Protein AF-A0A6G3SVV5-F1 (afdb_monomer_lite)

Foldseek 3Di:
DFEALALVRLVVQLVCVVVVAADDYHYPDPDRHVQQDDDDPPVCNVPDPCPVSRPCPVVVVVSVVSVVVVVVVVRD

InterPro domains:
  IPR036188 FAD/NAD(P)-binding domain superfamily [G3DSA:3.50.50.60] (1-73)
  IPR036188 FAD/NAD(P)-binding domain superfamily [SSF51905] (2-61)
  IPR051691 Metabolic Enzymes: Cyanogenesis, Opine Oxidation, G-3-P Dehydrogenation [PTHR42949] (1-61)

Sequence (76 aa):
MVVGAGPAGMAAAATALDGGLRVVLVDSGAAPGGQFWRHPPLPAREALPTADLHHGLNTYRALCATLSAHERTGRL

Structure (mmCIF, N/CA/C/O backbone):
data_AF-A0A6G3SVV5-F1
#
_entry.id   AF-A0A6G3SVV5-F1
#
loop_
_atom_site.group_PDB
_atom_site.id
_atom_site.type_symbol
_atom_site.label_atom_id
_atom_site.label_alt_id
_atom_site.label_comp_id
_atom_site.label_asym_id
_atom_site.label_entity_id
_atom_site.label_seq_id
_atom_site.pdbx_PDB_ins_code
_atom_site.Cartn_x
_atom_site.Cartn_y
_atom_site.Cartn_z
_atom_site.occupancy
_atom_site.B_iso_or_equiv
_atom_site.auth_seq_id
_atom_site.auth_comp_id
_atom_site.auth_asym_id
_atom_site.auth_atom_id
_atom_site.pdbx_PDB_model_num
ATOM 1 N N . MET A 1 1 ? -10.793 -2.027 1.981 1.00 83.00 1 MET A N 1
ATOM 2 C CA . MET A 1 1 ? -10.032 -2.980 1.149 1.00 83.00 1 MET A CA 1
ATOM 3 C C . MET A 1 1 ? -9.491 -2.227 -0.050 1.00 83.00 1 MET A C 1
ATOM 5 O O . MET A 1 1 ? -10.222 -1.413 -0.601 1.00 83.00 1 MET A O 1
ATOM 9 N N . VAL A 1 2 ? -8.235 -2.465 -0.409 1.00 89.50 2 VAL A N 1
ATOM 10 C CA . VAL A 1 2 ? -7.554 -1.873 -1.564 1.00 89.50 2 VAL A CA 1
ATOM 11 C C . VAL A 1 2 ? -7.067 -3.012 -2.455 1.00 89.50 2 VAL A C 1
ATOM 13 O O . VAL A 1 2 ? -6.499 -3.980 -1.954 1.00 89.50 2 VAL A O 1
ATOM 16 N N . VAL A 1 3 ? -7.312 -2.906 -3.760 1.00 88.75 3 VAL A N 1
ATOM 17 C CA . VAL A 1 3 ? -6.855 -3.881 -4.758 1.00 88.75 3 VAL A CA 1
ATOM 18 C C . VAL A 1 3 ? -5.783 -3.225 -5.622 1.00 88.75 3 VAL A C 1
ATOM 20 O O . VAL A 1 3 ? -6.006 -2.154 -6.183 1.00 88.75 3 VAL A O 1
ATOM 23 N N . GLY A 1 4 ? -4.628 -3.875 -5.713 1.00 85.31 4 GLY A N 1
ATOM 24 C CA . GLY A 1 4 ? -3.411 -3.380 -6.340 1.00 85.31 4 GLY A CA 1
ATOM 25 C C . GLY A 1 4 ? -2.458 -2.740 -5.327 1.00 85.31 4 GLY A C 1
ATOM 26 O O . GLY A 1 4 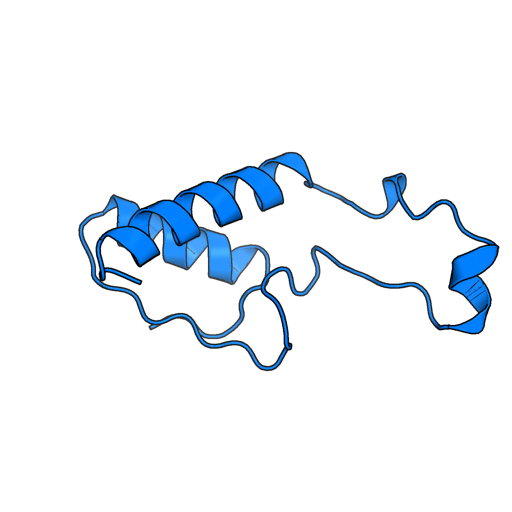? -2.795 -1.745 -4.697 1.00 85.31 4 GLY A O 1
ATOM 27 N N . ALA A 1 5 ? -1.234 -3.247 -5.223 1.00 86.31 5 ALA A N 1
ATOM 28 C CA . ALA A 1 5 ? -0.134 -2.709 -4.423 1.00 86.31 5 ALA A CA 1
ATOM 29 C C . ALA A 1 5 ? 0.856 -1.888 -5.274 1.00 86.31 5 ALA A C 1
ATOM 31 O O . ALA A 1 5 ? 2.052 -1.833 -4.997 1.00 86.31 5 ALA A O 1
ATOM 32 N N . GLY A 1 6 ? 0.363 -1.230 -6.328 1.00 86.00 6 GLY A N 1
ATOM 33 C CA . GLY A 1 6 ? 1.103 -0.194 -7.054 1.00 86.00 6 GLY A CA 1
ATOM 34 C C . GLY A 1 6 ? 1.113 1.160 -6.320 1.00 86.00 6 GLY A C 1
ATOM 35 O O . GLY A 1 6 ? 0.575 1.268 -5.217 1.00 86.00 6 GLY A O 1
ATOM 36 N N . PRO A 1 7 ? 1.650 2.229 -6.943 1.00 84.38 7 PRO A N 1
ATOM 37 C CA . PRO A 1 7 ? 1.733 3.564 -6.339 1.00 84.38 7 PRO A CA 1
ATOM 38 C C . PRO A 1 7 ? 0.430 4.098 -5.750 1.00 84.38 7 PRO A C 1
ATOM 40 O O . PRO A 1 7 ? 0.390 4.472 -4.580 1.00 84.38 7 PRO A O 1
ATOM 43 N N . ALA A 1 8 ? -0.646 4.084 -6.537 1.00 84.88 8 ALA A N 1
ATOM 44 C CA . ALA A 1 8 ? -1.938 4.595 -6.093 1.00 84.88 8 ALA A CA 1
ATOM 45 C C . ALA A 1 8 ? -2.544 3.747 -4.964 1.00 84.88 8 ALA A C 1
ATOM 47 O O . ALA A 1 8 ? -3.089 4.291 -4.009 1.00 84.88 8 ALA A O 1
ATOM 48 N N . GLY A 1 9 ? -2.415 2.421 -5.047 1.00 88.88 9 GLY A N 1
ATOM 49 C CA . GLY A 1 9 ? -2.973 1.519 -4.044 1.00 88.88 9 GLY A CA 1
ATOM 50 C C . GLY A 1 9 ? -2.241 1.589 -2.708 1.00 88.88 9 GLY A C 1
ATOM 51 O O . GLY A 1 9 ? -2.879 1.691 -1.664 1.00 88.88 9 GLY A O 1
ATOM 52 N N . MET A 1 10 ? -0.907 1.644 -2.725 1.00 89.38 10 MET A N 1
ATOM 53 C CA . MET A 1 10 ? -0.132 1.830 -1.496 1.00 89.38 10 MET A CA 1
ATOM 54 C C . MET A 1 10 ? -0.382 3.198 -0.858 1.00 89.38 10 MET A C 1
ATOM 56 O O . MET A 1 10 ? -0.512 3.271 0.361 1.00 89.38 10 MET A O 1
ATOM 60 N N . ALA A 1 11 ? -0.521 4.264 -1.654 1.00 89.94 11 ALA A N 1
ATOM 61 C CA . ALA A 1 11 ? -0.890 5.582 -1.137 1.00 89.94 11 ALA A CA 1
ATOM 62 C C . ALA A 1 11 ? -2.287 5.574 -0.495 1.00 89.94 11 ALA A C 1
ATOM 64 O O . ALA A 1 11 ? -2.444 6.040 0.630 1.00 89.94 11 ALA A O 1
ATOM 65 N N . ALA A 1 12 ? -3.284 4.980 -1.160 1.00 90.25 12 ALA A N 1
ATOM 66 C CA . ALA A 1 12 ? -4.637 4.861 -0.618 1.00 90.25 12 ALA A CA 1
ATOM 67 C C . ALA A 1 12 ? -4.673 4.042 0.684 1.00 90.25 12 ALA A C 1
ATOM 69 O O . ALA A 1 12 ? -5.344 4.431 1.642 1.00 90.25 12 ALA A O 1
ATOM 70 N N . ALA A 1 13 ? -3.930 2.932 0.737 1.00 92.44 13 ALA A N 1
ATOM 71 C CA . ALA A 1 13 ? -3.805 2.112 1.936 1.00 92.44 13 ALA A CA 1
ATOM 72 C C . ALA A 1 13 ? -3.149 2.894 3.084 1.00 92.44 13 ALA A C 1
ATOM 74 O O . ALA A 1 13 ? -3.703 2.921 4.180 1.00 92.44 13 ALA A O 1
ATOM 75 N N . ALA A 1 14 ? -2.033 3.583 2.824 1.00 92.69 14 ALA A N 1
ATOM 76 C CA . ALA A 1 14 ? -1.349 4.411 3.814 1.00 92.69 14 ALA A CA 1
ATOM 77 C C . ALA A 1 14 ? -2.265 5.514 4.369 1.00 92.69 14 ALA A C 1
ATOM 79 O O . ALA A 1 14 ? -2.427 5.615 5.580 1.00 92.69 14 ALA A O 1
ATOM 80 N N . THR A 1 15 ? -2.953 6.270 3.506 1.00 94.50 15 THR A N 1
ATOM 81 C CA . THR A 1 15 ? -3.885 7.325 3.943 1.00 94.50 15 THR A CA 1
ATOM 82 C C . THR A 1 15 ? -5.023 6.777 4.807 1.00 94.50 15 THR A C 1
ATOM 84 O O . THR A 1 15 ? -5.370 7.376 5.824 1.00 94.50 15 THR A O 1
ATOM 87 N N . ALA A 1 16 ? -5.601 5.630 4.443 1.00 91.69 16 ALA A N 1
ATOM 88 C CA . ALA A 1 16 ? -6.660 5.009 5.235 1.00 91.69 16 ALA A CA 1
ATOM 89 C C . ALA A 1 16 ? -6.153 4.513 6.604 1.00 91.69 16 ALA A C 1
ATOM 91 O O . ALA A 1 16 ? -6.833 4.689 7.618 1.00 91.69 16 ALA A O 1
ATOM 92 N N . LEU A 1 17 ? -4.956 3.925 6.648 1.00 92.44 17 LEU A N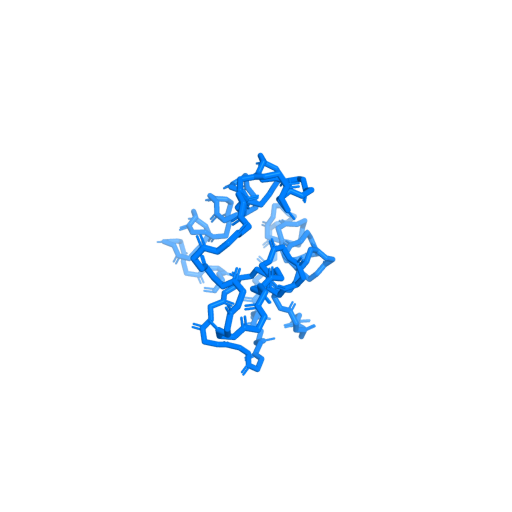 1
ATOM 93 C CA . LEU A 1 17 ? -4.324 3.469 7.886 1.00 92.44 17 LEU A CA 1
ATOM 94 C C . LEU A 1 17 ? -3.959 4.637 8.813 1.00 92.44 17 LEU A C 1
ATOM 96 O O . LEU A 1 17 ? -4.240 4.579 10.014 1.00 92.44 17 LEU A O 1
ATOM 100 N N . ASP A 1 18 ? -3.404 5.718 8.272 1.00 91.12 18 ASP A N 1
ATOM 101 C CA . ASP A 1 18 ? -3.093 6.930 9.038 1.00 91.12 18 ASP A CA 1
ATOM 102 C C . ASP A 1 18 ? -4.371 7.588 9.581 1.00 91.12 18 ASP A C 1
ATOM 104 O O . ASP A 1 18 ? -4.380 8.120 10.689 1.00 91.12 18 ASP A O 1
ATOM 108 N N . GLY A 1 19 ? -5.492 7.441 8.868 1.00 92.38 19 GLY A N 1
ATOM 109 C CA . GLY A 1 19 ? -6.829 7.832 9.319 1.00 92.38 19 GLY A CA 1
ATOM 110 C C . GLY A 1 19 ? -7.466 6.929 10.387 1.00 92.38 19 GLY A C 1
ATOM 111 O O . GLY A 1 19 ? -8.639 7.112 10.705 1.00 92.38 19 GLY A O 1
ATOM 112 N N . GLY A 1 20 ? -6.754 5.940 10.938 1.00 91.31 20 GLY A N 1
ATOM 113 C CA . GLY A 1 20 ? -7.291 5.081 12.004 1.00 91.31 20 GLY A CA 1
ATOM 114 C C . GLY A 1 20 ? -8.080 3.855 11.516 1.00 91.31 20 GLY A C 1
ATOM 115 O O . GLY A 1 20 ? -8.551 3.061 12.331 1.00 91.31 20 GLY A O 1
ATOM 116 N N . LEU A 1 21 ? -8.187 3.638 10.201 1.00 92.69 21 LEU A N 1
ATOM 117 C CA . LEU A 1 21 ? -8.947 2.518 9.644 1.00 92.69 21 LEU A CA 1
ATOM 118 C C . LEU A 1 21 ? -8.142 1.212 9.652 1.00 92.69 21 LEU A C 1
ATOM 120 O O . LEU A 1 21 ? -6.916 1.208 9.764 1.00 92.69 21 LEU A O 1
ATOM 124 N N . ARG A 1 22 ? -8.849 0.086 9.523 1.00 92.50 22 ARG A N 1
ATOM 125 C CA . ARG A 1 22 ? -8.244 -1.211 9.194 1.00 92.50 22 ARG A CA 1
ATOM 126 C C . ARG A 1 22 ? -8.319 -1.415 7.690 1.00 92.50 22 ARG A C 1
ATOM 128 O O . ARG A 1 22 ? -9.383 -1.217 7.095 1.00 92.50 22 ARG A O 1
ATOM 135 N N . VAL A 1 23 ? -7.209 -1.797 7.081 1.00 92.19 23 VAL A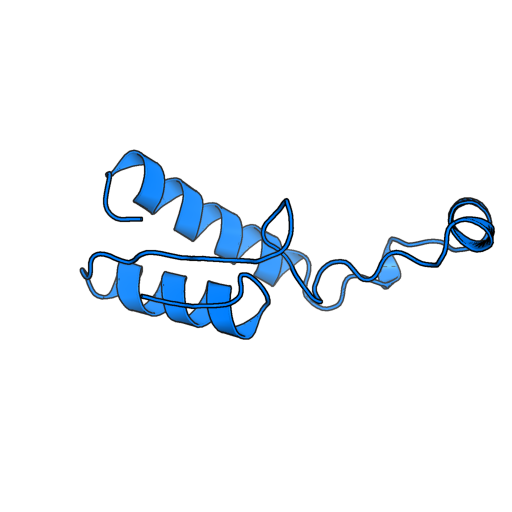 N 1
ATOM 136 C CA . VAL A 1 23 ? -7.097 -1.961 5.631 1.00 92.19 23 VAL A CA 1
ATOM 137 C C . VAL A 1 23 ? -6.746 -3.406 5.330 1.00 92.19 23 VAL A C 1
ATOM 139 O O . VAL A 1 23 ? -6.046 -4.044 6.087 1.00 92.19 23 VAL A O 1
ATOM 142 N N . VAL A 1 24 ? -7.264 -3.917 4.217 1.00 92.25 24 VAL A N 1
ATOM 143 C CA . VAL A 1 24 ? -6.801 -5.165 3.608 1.00 92.25 24 VAL A CA 1
ATOM 144 C C . VAL A 1 24 ? -6.291 -4.773 2.233 1.00 92.25 24 VAL A C 1
ATOM 146 O O . VAL A 1 24 ? -7.064 -4.185 1.465 1.00 92.25 24 VAL A O 1
ATOM 149 N N . LEU A 1 25 ? -5.017 -5.036 1.953 1.00 87.56 25 LEU A N 1
ATOM 150 C CA . LEU A 1 25 ? -4.372 -4.769 0.668 1.00 87.56 25 LEU A CA 1
ATOM 151 C C . LEU A 1 25 ? -4.171 -6.091 -0.078 1.00 87.56 25 LEU A C 1
ATOM 153 O O . LEU A 1 25 ? -3.547 -7.008 0.443 1.00 87.56 25 LEU A O 1
ATOM 157 N N . VAL A 1 26 ? -4.707 -6.187 -1.292 1.00 87.69 26 VAL A N 1
ATOM 158 C CA . VAL A 1 26 ? -4.618 -7.388 -2.135 1.00 87.69 26 VAL A CA 1
ATOM 159 C C . VAL A 1 26 ? -3.938 -7.024 -3.443 1.00 87.69 26 VAL A C 1
ATOM 161 O O . VAL A 1 26 ? -4.368 -6.085 -4.104 1.00 87.69 26 VAL A O 1
ATOM 164 N N . ASP A 1 27 ? -2.915 -7.768 -3.849 1.00 84.75 27 ASP A N 1
ATOM 165 C CA . ASP A 1 27 ? -2.235 -7.594 -5.135 1.00 84.75 27 ASP A CA 1
ATOM 166 C C . ASP A 1 27 ? -2.050 -8.947 -5.830 1.00 84.75 27 ASP A C 1
ATOM 168 O O . ASP A 1 27 ? -1.979 -9.984 -5.173 1.00 84.75 27 ASP A O 1
ATOM 172 N N . SER A 1 28 ? -2.004 -8.945 -7.163 1.00 80.25 28 SER A N 1
ATOM 173 C CA . SER A 1 28 ? -1.735 -10.153 -7.956 1.00 80.25 28 SER A CA 1
ATOM 174 C C . SER A 1 28 ? -0.240 -10.471 -8.090 1.00 80.25 28 SER A C 1
ATOM 176 O O . SER A 1 28 ? 0.118 -11.560 -8.532 1.00 80.25 28 SER A O 1
ATOM 178 N N . GLY A 1 29 ? 0.635 -9.513 -7.785 1.00 70.50 29 GLY A N 1
ATOM 179 C CA . GLY A 1 29 ? 2.082 -9.663 -7.764 1.00 70.50 29 GLY A CA 1
ATOM 180 C C . GLY A 1 29 ? 2.585 -10.230 -6.438 1.00 70.50 29 GLY A C 1
ATOM 181 O O . GLY A 1 29 ? 1.983 -10.058 -5.384 1.00 70.50 29 GLY A O 1
ATOM 182 N N . ALA A 1 30 ? 3.735 -10.903 -6.490 1.00 67.19 30 ALA A N 1
ATOM 183 C CA . ALA A 1 30 ? 4.351 -11.523 -5.315 1.00 67.19 30 ALA A CA 1
ATOM 184 C C . ALA A 1 30 ? 4.911 -10.510 -4.296 1.00 67.19 30 ALA A C 1
ATOM 186 O O . ALA A 1 30 ? 5.226 -10.891 -3.171 1.00 67.19 30 ALA A O 1
ATOM 187 N N . ALA A 1 31 ? 5.069 -9.240 -4.683 1.00 68.56 31 ALA A N 1
ATOM 188 C CA . ALA A 1 31 ? 5.566 -8.177 -3.819 1.00 68.56 31 ALA A CA 1
ATOM 189 C C . ALA A 1 31 ? 4.859 -6.840 -4.118 1.00 68.56 31 ALA A C 1
ATOM 191 O O . ALA A 1 31 ? 4.566 -6.558 -5.286 1.00 68.56 31 ALA A O 1
ATOM 192 N N . PRO A 1 32 ? 4.627 -5.995 -3.094 1.00 68.50 32 PRO A N 1
ATOM 193 C CA . PRO A 1 32 ? 4.143 -4.634 -3.284 1.00 68.50 32 PRO A CA 1
ATOM 194 C C . PRO A 1 32 ? 5.151 -3.800 -4.083 1.00 68.50 32 PRO A C 1
ATOM 196 O O . PRO A 1 32 ? 6.358 -4.010 -4.017 1.00 68.50 32 PRO A O 1
ATOM 199 N N . GLY A 1 33 ? 4.650 -2.850 -4.865 1.00 67.19 33 GLY A N 1
ATOM 200 C CA . GLY A 1 33 ? 5.447 -2.037 -5.779 1.00 67.19 33 GLY A CA 1
ATOM 201 C C . GLY A 1 33 ? 4.752 -1.820 -7.114 1.00 67.19 33 GLY A C 1
ATOM 202 O O . GLY A 1 33 ? 4.717 -0.692 -7.604 1.00 67.19 33 GLY A O 1
ATOM 203 N N . GLY A 1 34 ? 4.144 -2.855 -7.701 1.00 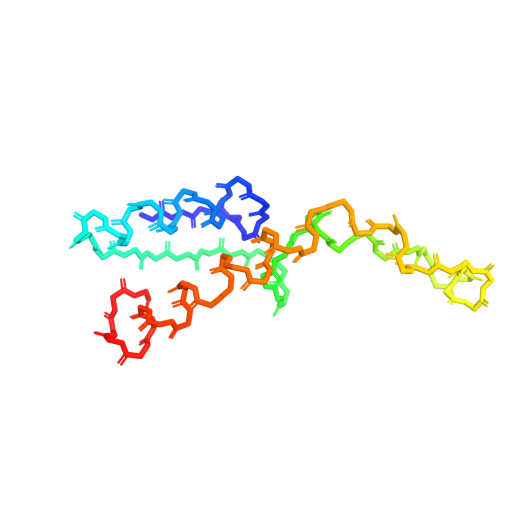71.00 34 GLY A N 1
ATOM 204 C CA . GLY A 1 34 ? 3.521 -2.765 -9.026 1.00 71.00 34 GLY A CA 1
ATOM 205 C C . GLY A 1 34 ? 4.419 -2.021 -10.029 1.00 71.00 34 GLY A C 1
ATOM 206 O O . GLY A 1 34 ? 5.567 -2.393 -10.246 1.00 71.00 34 GLY A O 1
ATOM 207 N N . GLN A 1 35 ? 3.930 -0.904 -10.581 1.00 65.12 35 GLN A N 1
ATOM 208 C CA . GLN A 1 35 ? 4.677 -0.059 -11.528 1.00 65.12 35 GLN A CA 1
ATOM 209 C C . GLN A 1 35 ? 5.903 0.679 -10.950 1.00 65.12 35 GLN A C 1
ATOM 211 O O . GLN A 1 35 ? 6.654 1.249 -11.737 1.00 65.12 35 GLN A O 1
ATOM 216 N N . PHE A 1 36 ? 6.139 0.667 -9.629 1.00 57.84 36 PHE A N 1
ATOM 217 C CA . PHE A 1 36 ? 7.425 1.103 -9.061 1.00 57.84 36 PHE A CA 1
ATOM 218 C C . PHE A 1 36 ? 8.580 0.191 -9.502 1.00 57.84 36 PHE A C 1
ATOM 220 O O . PHE A 1 36 ? 9.714 0.652 -9.579 1.00 57.84 36 PHE A O 1
ATOM 227 N N . TRP A 1 37 ? 8.289 -1.074 -9.833 1.00 60.91 37 TRP A N 1
ATOM 228 C CA . TRP A 1 37 ? 9.235 -2.023 -10.417 1.00 60.91 37 TRP A CA 1
ATOM 229 C C . TRP A 1 37 ? 8.826 -2.355 -11.853 1.00 60.91 37 TRP A C 1
ATOM 231 O O . TRP A 1 37 ? 8.075 -3.293 -12.116 1.00 60.91 37 TRP A O 1
ATOM 241 N N . ARG A 1 38 ? 9.363 -1.616 -12.825 1.00 57.56 38 ARG A N 1
ATOM 242 C CA . ARG A 1 38 ? 9.408 -2.093 -14.214 1.00 57.56 38 ARG A CA 1
ATOM 243 C C . ARG A 1 38 ? 10.739 -2.806 -14.419 1.00 57.56 38 ARG A C 1
ATOM 245 O O . ARG A 1 38 ? 11.754 -2.168 -14.673 1.00 57.56 38 ARG A O 1
ATOM 252 N N . HIS A 1 39 ? 10.751 -4.132 -14.277 1.00 55.69 39 HIS A N 1
ATOM 253 C CA . HIS A 1 39 ? 11.905 -4.910 -14.722 1.00 55.69 39 HIS A CA 1
ATOM 254 C C . HIS A 1 39 ? 12.029 -4.791 -16.247 1.00 55.69 39 HIS A C 1
ATOM 256 O O . HIS A 1 39 ? 11.035 -5.021 -16.942 1.00 55.69 39 HIS A O 1
ATOM 262 N N . PRO A 1 40 ? 13.218 -4.488 -16.796 1.00 52.94 40 PRO A N 1
ATOM 263 C CA . PRO A 1 40 ? 13.453 -4.744 -18.206 1.00 52.94 40 PRO A CA 1
ATOM 264 C C . PRO A 1 40 ? 13.319 -6.259 -18.466 1.00 52.94 40 PRO A C 1
ATOM 266 O O . PRO A 1 40 ? 13.616 -7.064 -17.570 1.00 52.94 40 PRO A O 1
ATOM 269 N N . PRO A 1 41 ? 12.848 -6.674 -19.657 1.00 55.47 41 PRO A N 1
ATOM 270 C CA . PRO A 1 41 ? 12.759 -8.088 -20.019 1.00 55.47 41 PRO A CA 1
ATOM 271 C C . PRO A 1 41 ? 14.116 -8.782 -19.818 1.00 55.47 41 PRO A C 1
ATOM 273 O O . PRO A 1 41 ? 15.159 -8.143 -19.945 1.00 55.47 41 PRO A O 1
ATOM 276 N N . LEU A 1 42 ? 14.101 -10.085 -19.496 1.00 56.34 42 LEU A N 1
ATOM 277 C CA . LEU A 1 42 ? 15.285 -10.887 -19.128 1.00 56.34 42 LEU A CA 1
ATOM 278 C C . LEU A 1 42 ? 16.558 -10.617 -19.967 1.00 56.34 42 LEU A C 1
ATOM 280 O O . LEU A 1 42 ? 17.610 -10.485 -19.346 1.00 56.34 42 LEU A O 1
ATOM 284 N N . PRO A 1 43 ? 16.503 -10.437 -21.305 1.00 58.06 43 PRO A N 1
ATOM 285 C CA . PRO A 1 43 ? 17.695 -10.155 -22.114 1.00 58.06 43 PRO A CA 1
ATOM 286 C C . PRO A 1 43 ? 18.372 -8.805 -21.822 1.00 58.06 43 PRO A C 1
ATOM 288 O O . PRO A 1 43 ? 19.527 -8.610 -22.174 1.00 58.06 43 PRO A O 1
ATOM 291 N N . ALA A 1 44 ? 17.661 -7.854 -21.213 1.00 56.69 44 ALA A N 1
ATOM 292 C CA . ALA A 1 44 ? 18.111 -6.478 -21.012 1.00 56.69 44 ALA A CA 1
ATOM 293 C C . ALA A 1 44 ? 18.489 -6.163 -19.550 1.00 56.69 44 ALA A C 1
ATOM 295 O O . ALA A 1 44 ? 18.833 -5.024 -19.237 1.00 56.69 44 ALA A O 1
ATOM 296 N N . ARG A 1 45 ? 18.449 -7.161 -18.650 1.00 53.44 45 ARG A N 1
ATOM 297 C CA . ARG A 1 45 ? 18.803 -6.997 -17.225 1.00 53.44 45 ARG A CA 1
ATOM 298 C C . ARG A 1 45 ? 20.297 -6.756 -16.994 1.00 53.44 45 ARG A C 1
ATOM 300 O O . ARG A 1 45 ? 20.635 -6.112 -16.011 1.00 53.44 45 ARG A O 1
ATOM 307 N N . GLU A 1 46 ? 21.163 -7.238 -17.885 1.00 57.22 46 GLU A N 1
ATOM 308 C CA . GLU A 1 46 ? 22.619 -7.019 -17.807 1.00 57.22 46 GLU A CA 1
ATOM 309 C C . GLU A 1 46 ? 23.073 -5.737 -18.524 1.00 57.22 46 GLU A C 1
ATOM 311 O O . GLU A 1 46 ? 24.138 -5.209 -18.223 1.00 57.22 46 GLU A O 1
ATOM 316 N N . ALA A 1 47 ? 22.261 -5.211 -19.448 1.00 59.19 47 ALA A N 1
ATOM 317 C CA . ALA A 1 47 ? 22.648 -4.117 -20.342 1.00 59.19 47 ALA A CA 1
ATOM 318 C C . ALA A 1 47 ? 22.136 -2.728 -19.916 1.00 59.19 47 ALA A C 1
ATOM 320 O O . ALA A 1 47 ? 22.568 -1.722 -20.477 1.00 59.19 47 ALA A O 1
ATOM 321 N N . LEU A 1 48 ? 21.203 -2.650 -18.960 1.00 54.53 48 LEU A N 1
ATOM 322 C CA . LEU A 1 48 ? 20.554 -1.395 -18.573 1.00 54.53 48 LEU A CA 1
ATOM 323 C C . LEU A 1 48 ? 20.822 -1.066 -17.099 1.00 54.53 48 LEU A C 1
ATOM 325 O O . LEU A 1 48 ? 20.452 -1.857 -16.230 1.00 54.53 48 LEU A O 1
ATOM 329 N N . PRO A 1 49 ? 21.386 0.116 -16.783 1.00 53.38 49 PRO A N 1
ATOM 330 C CA . PRO A 1 49 ? 21.417 0.631 -15.420 1.00 53.38 49 PRO A CA 1
ATOM 331 C C . PRO A 1 49 ? 19.976 0.832 -14.927 1.00 53.38 49 PRO A C 1
ATOM 333 O O . PRO A 1 49 ? 19.309 1.808 -15.259 1.00 53.38 49 PRO A O 1
ATOM 336 N N . THR A 1 50 ? 19.455 -0.105 -14.134 1.00 55.59 50 THR A N 1
ATOM 337 C CA . THR A 1 50 ? 18.072 -0.048 -13.628 1.00 55.59 50 THR A CA 1
ATOM 338 C C . THR A 1 50 ? 17.893 0.927 -12.463 1.00 55.59 50 THR A C 1
ATOM 340 O O . THR A 1 50 ? 16.784 1.070 -11.954 1.00 55.59 50 THR A O 1
ATOM 343 N N . ALA A 1 51 ? 18.963 1.595 -12.019 1.00 53.56 51 ALA A N 1
ATOM 344 C CA . ALA A 1 51 ? 18.927 2.564 -10.925 1.00 53.56 51 ALA A CA 1
ATOM 345 C C . ALA A 1 51 ? 17.958 3.725 -11.222 1.00 53.56 51 ALA A C 1
ATOM 347 O O . ALA A 1 51 ? 17.127 4.042 -10.373 1.00 53.56 51 ALA A O 1
ATOM 348 N N . ASP A 1 52 ? 17.965 4.242 -12.456 1.00 51.53 52 ASP A N 1
ATOM 349 C CA . ASP A 1 52 ? 17.154 5.396 -12.877 1.00 51.53 52 ASP A CA 1
ATOM 350 C C . ASP A 1 52 ? 15.741 5.035 -13.366 1.00 51.53 52 ASP A C 1
ATOM 352 O O . ASP A 1 52 ? 14.932 5.917 -13.646 1.00 51.53 52 ASP A O 1
ATOM 356 N N . LEU A 1 53 ? 15.387 3.745 -13.416 1.00 53.69 53 LEU A N 1
ATOM 357 C CA . LEU A 1 53 ? 14.010 3.316 -13.705 1.00 53.69 53 LEU A CA 1
ATOM 358 C C . LEU A 1 53 ? 13.061 3.541 -12.515 1.00 53.69 53 LEU A C 1
ATOM 360 O O . LEU A 1 53 ? 11.845 3.400 -12.657 1.00 53.69 53 LEU A O 1
ATOM 364 N N . HIS A 1 54 ? 13.596 3.906 -11.345 1.00 56.81 54 HIS A N 1
ATOM 365 C CA . HIS A 1 54 ? 12.812 4.154 -10.142 1.00 56.81 54 HIS A CA 1
ATOM 366 C C . HIS A 1 54 ? 12.342 5.612 -10.076 1.00 56.81 54 HIS A C 1
ATOM 368 O O . HIS A 1 54 ? 12.826 6.407 -9.266 1.00 56.81 54 HIS A O 1
ATOM 374 N N . HIS A 1 55 ? 11.339 5.979 -10.872 1.00 59.62 55 HIS A N 1
ATOM 375 C CA . HIS A 1 55 ? 10.586 7.191 -10.552 1.00 59.62 55 HIS A CA 1
ATOM 376 C C . HIS A 1 55 ? 9.922 7.018 -9.172 1.00 59.62 55 HIS A C 1
ATOM 378 O O . HIS A 1 55 ? 9.058 6.164 -8.986 1.00 59.62 55 HIS A O 1
ATOM 384 N N . GLY A 1 56 ? 10.343 7.819 -8.187 1.00 68.31 56 GLY A N 1
ATOM 385 C CA . GLY A 1 56 ? 9.716 7.861 -6.862 1.00 68.31 56 GLY A CA 1
ATOM 386 C C . GLY A 1 56 ? 10.178 6.794 -5.860 1.00 68.31 56 GLY A C 1
ATOM 387 O O . GLY A 1 56 ? 9.398 6.437 -4.980 1.00 68.31 56 GLY A O 1
ATOM 388 N N . LEU A 1 57 ? 11.429 6.310 -5.928 1.00 73.25 57 LEU A N 1
ATOM 389 C CA . LEU A 1 57 ? 11.968 5.324 -4.966 1.00 73.25 57 LEU A CA 1
ATOM 390 C C . LEU A 1 57 ? 11.809 5.753 -3.498 1.00 73.25 57 LEU A C 1
ATOM 392 O O . LEU A 1 57 ? 11.507 4.931 -2.634 1.00 73.25 57 LEU A O 1
ATOM 396 N N . ASN A 1 58 ? 11.996 7.043 -3.212 1.00 79.56 58 ASN A N 1
ATOM 397 C CA . ASN A 1 58 ? 11.804 7.586 -1.866 1.00 79.56 58 ASN A CA 1
ATOM 398 C C . ASN A 1 58 ? 10.342 7.467 -1.419 1.00 79.56 58 ASN A C 1
ATOM 400 O O . ASN A 1 58 ? 10.080 7.053 -0.294 1.00 79.56 58 ASN A O 1
ATOM 404 N N . THR A 1 59 ? 9.396 7.759 -2.315 1.00 81.25 59 THR A N 1
ATOM 405 C CA . THR A 1 59 ? 7.9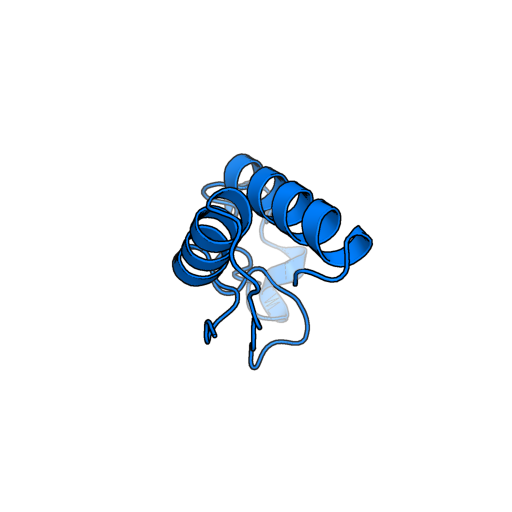60 7.594 -2.064 1.00 81.25 59 THR A CA 1
ATOM 406 C C . THR A 1 59 ? 7.608 6.128 -1.840 1.00 81.25 59 THR A C 1
ATOM 408 O O . THR A 1 59 ? 6.911 5.818 -0.882 1.00 81.25 59 THR A O 1
ATOM 411 N N . TYR A 1 60 ? 8.138 5.219 -2.662 1.00 81.62 60 TYR A N 1
ATOM 412 C CA . TYR A 1 60 ? 7.967 3.779 -2.468 1.00 81.62 60 TYR A CA 1
ATOM 413 C C . TYR A 1 60 ? 8.449 3.332 -1.081 1.00 81.62 60 TYR A C 1
ATOM 415 O O . TYR A 1 60 ? 7.693 2.723 -0.331 1.00 81.62 60 TYR A O 1
A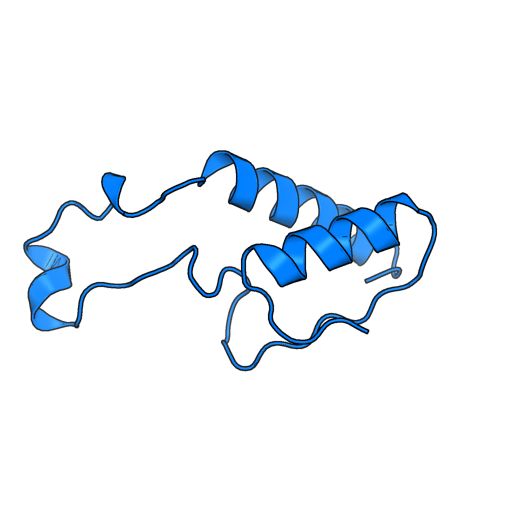TOM 423 N N . ARG A 1 61 ? 9.685 3.692 -0.707 1.00 84.06 61 ARG A N 1
ATOM 424 C CA . ARG A 1 61 ? 10.266 3.337 0.598 1.00 84.06 61 ARG A CA 1
ATOM 425 C C . ARG A 1 61 ? 9.447 3.890 1.763 1.00 84.06 61 ARG A C 1
ATOM 427 O O . ARG A 1 61 ? 9.238 3.172 2.736 1.00 84.06 61 ARG A O 1
ATOM 434 N N . ALA A 1 62 ? 8.977 5.132 1.655 1.00 86.25 62 ALA A N 1
ATOM 435 C CA . ALA A 1 62 ? 8.126 5.747 2.668 1.00 86.25 62 ALA A CA 1
ATOM 436 C C . ALA A 1 62 ? 6.795 4.995 2.818 1.00 86.25 62 ALA A C 1
ATOM 438 O O . ALA A 1 62 ? 6.412 4.652 3.933 1.00 86.25 62 ALA A O 1
ATOM 439 N N . LEU A 1 63 ? 6.136 4.665 1.703 1.00 87.38 63 LEU A N 1
ATOM 440 C CA . LEU A 1 63 ? 4.891 3.896 1.716 1.00 87.38 63 LEU A CA 1
ATOM 441 C C . LEU A 1 63 ? 5.096 2.503 2.324 1.00 87.38 63 LEU A C 1
ATOM 443 O O . LEU A 1 63 ? 4.322 2.111 3.192 1.00 87.38 63 LEU A O 1
ATOM 447 N N . CYS A 1 64 ? 6.159 1.785 1.950 1.00 86.81 64 CYS A N 1
ATOM 448 C CA . CYS A 1 64 ? 6.489 0.497 2.565 1.00 86.81 64 CYS A CA 1
ATOM 449 C C . CYS A 1 64 ? 6.700 0.619 4.078 1.00 86.81 64 CYS A C 1
ATOM 451 O O . CYS A 1 64 ? 6.168 -0.192 4.829 1.00 86.81 64 CYS A O 1
ATOM 453 N N . ALA A 1 65 ? 7.429 1.640 4.537 1.00 88.62 65 ALA A N 1
ATOM 454 C CA . ALA A 1 65 ? 7.650 1.860 5.964 1.00 88.62 65 ALA A CA 1
ATOM 455 C C . ALA A 1 65 ? 6.332 2.099 6.723 1.00 88.62 65 ALA A C 1
ATOM 457 O O . ALA A 1 65 ? 6.141 1.522 7.796 1.00 88.62 65 ALA A O 1
ATOM 458 N N . THR A 1 66 ? 5.412 2.890 6.158 1.00 88.62 66 THR A N 1
ATOM 459 C CA . THR A 1 66 ? 4.078 3.112 6.737 1.00 88.62 66 THR A CA 1
ATOM 460 C C . THR A 1 66 ? 3.280 1.814 6.804 1.00 88.62 66 THR A C 1
ATOM 462 O O . THR A 1 66 ? 2.777 1.463 7.871 1.00 88.62 66 THR A O 1
ATOM 465 N N . LEU A 1 67 ? 3.194 1.067 5.699 1.00 88.69 67 LEU A N 1
ATOM 466 C CA . LEU A 1 67 ? 2.452 -0.196 5.655 1.00 88.69 67 LEU A CA 1
ATOM 467 C C . LEU A 1 67 ? 3.003 -1.199 6.681 1.00 88.69 67 LEU A C 1
ATOM 469 O O . LEU A 1 67 ? 2.246 -1.670 7.527 1.00 88.69 67 LEU A O 1
ATOM 473 N N . SER A 1 68 ? 4.321 -1.422 6.715 1.00 89.62 68 SER A N 1
ATOM 474 C CA . SER A 1 68 ? 4.957 -2.330 7.681 1.00 89.62 68 SER A CA 1
ATOM 475 C C . SER A 1 68 ? 4.816 -1.878 9.139 1.00 89.62 68 SER A C 1
ATOM 477 O O . SER A 1 68 ? 4.822 -2.703 10.057 1.00 89.62 68 SER A O 1
ATOM 479 N N . ALA A 1 69 ? 4.689 -0.573 9.399 1.00 89.12 69 ALA A N 1
ATOM 480 C CA . ALA A 1 69 ? 4.398 -0.088 10.743 1.00 89.12 69 ALA A CA 1
ATOM 481 C C . ALA A 1 69 ? 2.992 -0.486 11.202 1.00 89.12 69 ALA A C 1
ATOM 483 O O . ALA A 1 69 ? 2.826 -0.906 12.350 1.00 89.12 69 ALA A O 1
ATOM 484 N N . HIS A 1 70 ? 2.008 -0.409 10.306 1.00 88.19 70 HIS A N 1
ATOM 485 C CA . HIS A 1 70 ? 0.625 -0.778 10.594 1.00 88.19 70 HIS A CA 1
ATOM 486 C C . HIS A 1 70 ? 0.400 -2.300 10.613 1.00 88.19 70 HIS A C 1
ATOM 488 O O . HIS A 1 70 ? -0.378 -2.763 11.453 1.00 88.19 70 HIS A O 1
ATOM 494 N N . GLU A 1 71 ? 1.133 -3.086 9.813 1.00 88.62 71 GLU A N 1
ATOM 495 C CA . GLU A 1 71 ? 1.152 -4.564 9.893 1.00 88.62 71 GLU A CA 1
ATOM 496 C C . GLU A 1 71 ? 1.552 -5.041 11.291 1.00 88.62 71 GLU A C 1
ATOM 498 O O . GLU A 1 71 ? 0.868 -5.867 11.893 1.00 88.62 71 GLU A O 1
ATOM 503 N N . ARG A 1 72 ? 2.606 -4.454 11.879 1.00 85.88 72 ARG A N 1
ATOM 504 C CA . ARG A 1 72 ? 3.026 -4.778 13.257 1.00 85.88 72 ARG A CA 1
ATOM 505 C C . ARG A 1 72 ? 1.954 -4.483 14.306 1.00 85.88 72 ARG A C 1
ATOM 507 O O . ARG A 1 72 ? 2.005 -5.050 15.392 1.00 85.88 72 ARG A O 1
ATOM 514 N N . THR A 1 73 ? 1.012 -3.591 14.005 1.00 87.25 73 THR A N 1
ATOM 515 C CA . THR A 1 73 ? -0.122 -3.269 14.885 1.00 87.25 73 THR A CA 1
ATOM 516 C C . THR A 1 73 ? -1.390 -4.066 14.557 1.00 87.25 73 THR A C 1
ATOM 518 O O . THR A 1 73 ? -2.409 -3.870 15.216 1.00 87.25 73 THR A O 1
ATOM 521 N N . GLY A 1 74 ? -1.347 -4.957 13.556 1.00 87.06 74 GLY A N 1
ATOM 522 C CA . GLY A 1 74 ? -2.481 -5.782 13.122 1.00 87.06 74 GLY A CA 1
ATOM 523 C C . GLY A 1 74 ? -3.595 -4.998 12.423 1.00 87.06 74 GLY A C 1
ATOM 524 O O . GLY A 1 74 ? -4.761 -5.397 12.468 1.00 87.06 74 GLY A O 1
ATOM 525 N N . ARG A 1 75 ? -3.266 -3.834 11.852 1.00 84.38 75 ARG A N 1
ATOM 526 C CA . ARG A 1 75 ? -4.232 -2.927 11.207 1.00 84.38 75 ARG A CA 1
ATOM 527 C C . ARG A 1 75 ? -4.205 -2.988 9.680 1.00 84.38 75 ARG A C 1
ATOM 529 O O . ARG A 1 75 ? -5.145 -2.480 9.062 1.00 84.38 75 ARG A O 1
ATOM 536 N N . LEU A 1 76 ? -3.159 -3.592 9.120 1.00 81.50 76 LEU A N 1
ATOM 537 C CA . LEU A 1 76 ? -3.038 -3.990 7.721 1.00 81.50 76 LEU A CA 1
ATOM 538 C C . LEU A 1 76 ? -3.061 -5.519 7.625 1.00 81.50 76 LEU A C 1
ATOM 540 O O . LEU A 1 76 ? -2.488 -6.141 8.549 1.00 81.50 76 LEU A O 1
#

Radius of gyration: 13.99 Å; chains: 1; bounding box: 33×19×37 Å

Secondary structure (DSSP, 8-state):
-EE--SHHHHHHHHHHHHTT----EE-SSSSTTGGG--PPPGGGTTTS-GGGG-TTHHHHHHHHHHHHHHHTTT--

pLDDT: mean 77.23, std 14.39, range [51.53, 94.5]

Organism: Streptomyces anulatus (NCBI:txid1892)